Protein AF-A0A537JCX2-F1 (afdb_monomer_lite)

Secondary structure (DSSP, 8-state):
---S-EEEE-S-HHHHHHHHHHHGGGS-S-S-EEEE-HHHHHHHHHHHHHHHHHHHHHHHHHHHHHHHHT--HHHHHHHHHHSTTT-STT---SS---TTTHHHHHHHHHHHHHHTT---HHHHHT-

Sequence (127 aa):
MRPDRVVLGGRSPHALAIMKDIYLPLYLGDTPIVTMDNDAAELAKYACNAFLSVKISFINEMANVCDALGVNVPDVARVLGLDRRIGPKFLQAGPGFGGSCFPKDTRALIAVARDLGCEVPVVEGAY

Structure (mmCIF, N/CA/C/O backbone):
data_AF-A0A537JCX2-F1
#
_entry.id   AF-A0A537JCX2-F1
#
loop_
_atom_site.group_PDB
_atom_site.id
_atom_site.type_symbol
_atom_site.label_atom_id
_atom_site.label_alt_id
_atom_site.label_comp_id
_atom_site.label_asym_id
_atom_site.label_entity_id
_atom_site.label_seq_id
_atom_site.pdbx_PDB_ins_code
_atom_site.Cartn_x
_atom_site.Cartn_y
_atom_site.Cartn_z
_atom_site.occupancy
_atom_site.B_iso_or_equiv
_atom_site.auth_seq_id
_atom_site.auth_comp_id
_atom_site.auth_asym_id
_atom_site.auth_atom_id
_atom_site.pdbx_PDB_model_num
ATOM 1 N N . MET A 1 1 ? 21.687 0.478 3.691 1.00 62.94 1 MET A N 1
ATOM 2 C CA . MET A 1 1 ? 20.270 0.452 3.263 1.00 62.94 1 MET A CA 1
ATOM 3 C C . MET A 1 1 ? 19.918 -1.005 2.967 1.00 62.94 1 MET A C 1
ATOM 5 O O . MET A 1 1 ? 20.662 -1.615 2.218 1.00 62.94 1 MET A O 1
ATOM 9 N N . ARG A 1 2 ? 18.889 -1.597 3.591 1.00 83.38 2 ARG A N 1
ATOM 10 C CA . ARG A 1 2 ? 18.449 -2.987 3.331 1.00 83.38 2 ARG A CA 1
ATOM 11 C C . ARG A 1 2 ? 16.966 -2.961 2.935 1.00 83.38 2 ARG A C 1
ATOM 13 O O . ARG A 1 2 ? 16.130 -2.912 3.833 1.00 83.38 2 ARG A O 1
ATOM 20 N N . PRO A 1 3 ? 16.633 -2.850 1.641 1.00 89.31 3 PRO A N 1
ATOM 21 C CA . PRO A 1 3 ? 15.247 -2.798 1.203 1.00 89.31 3 PRO A CA 1
ATOM 22 C C . PRO A 1 3 ? 14.618 -4.195 1.229 1.00 89.31 3 PRO A C 1
ATOM 24 O O . PRO A 1 3 ? 15.304 -5.197 1.024 1.00 89.31 3 PRO A O 1
ATOM 27 N N . ASP A 1 4 ? 13.297 -4.245 1.415 1.00 91.44 4 ASP A N 1
ATOM 28 C CA . ASP A 1 4 ? 12.532 -5.498 1.338 1.00 91.44 4 ASP A CA 1
ATOM 29 C C . ASP A 1 4 ? 12.562 -6.099 -0.081 1.00 91.44 4 ASP A C 1
ATOM 31 O O . ASP A 1 4 ? 12.415 -7.305 -0.251 1.00 91.44 4 ASP A O 1
ATOM 35 N N . ARG A 1 5 ? 12.714 -5.249 -1.109 1.00 93.38 5 ARG A N 1
ATOM 36 C CA . ARG A 1 5 ? 12.818 -5.608 -2.533 1.00 93.38 5 ARG A CA 1
ATOM 37 C C . ARG A 1 5 ? 13.318 -4.429 -3.367 1.00 93.38 5 ARG A C 1
ATOM 39 O O . ARG A 1 5 ? 13.155 -3.277 -2.961 1.00 93.38 5 ARG A O 1
ATOM 46 N N . VAL A 1 6 ? 13.827 -4.715 -4.561 1.00 93.81 6 VAL A N 1
ATOM 47 C CA . VAL A 1 6 ? 14.105 -3.726 -5.615 1.00 93.81 6 VAL A CA 1
ATOM 48 C C . VAL A 1 6 ? 13.193 -4.013 -6.802 1.00 93.81 6 VAL A C 1
ATOM 50 O O . VAL A 1 6 ? 13.079 -5.159 -7.230 1.00 93.81 6 VAL A O 1
ATOM 53 N N . VAL A 1 7 ? 12.542 -2.982 -7.337 1.00 96.69 7 VAL A N 1
ATOM 54 C CA . VAL A 1 7 ? 11.713 -3.078 -8.547 1.00 96.69 7 VAL A CA 1
ATOM 55 C C . VAL A 1 7 ? 12.421 -2.334 -9.672 1.00 96.69 7 VAL A C 1
ATOM 57 O O . VAL A 1 7 ? 12.760 -1.166 -9.505 1.00 96.69 7 VAL A O 1
ATOM 60 N N . LEU A 1 8 ? 12.650 -3.009 -10.799 1.00 96.69 8 LEU A N 1
ATOM 61 C CA . LEU A 1 8 ? 13.267 -2.436 -11.995 1.00 96.69 8 LEU A CA 1
ATOM 62 C C . LEU A 1 8 ? 12.268 -2.487 -13.157 1.00 96.69 8 LEU A C 1
ATOM 64 O O . LEU A 1 8 ? 11.930 -3.572 -13.633 1.00 96.69 8 LEU A O 1
ATOM 68 N N . GLY A 1 9 ? 11.814 -1.317 -13.603 1.00 97.50 9 GLY A N 1
ATOM 69 C CA . GLY A 1 9 ? 11.037 -1.158 -14.832 1.00 97.50 9 GLY A CA 1
ATOM 70 C C . GLY A 1 9 ? 11.961 -0.992 -16.034 1.00 97.50 9 GLY A C 1
ATOM 71 O O . GLY A 1 9 ? 12.897 -0.191 -15.989 1.00 97.50 9 GLY A O 1
ATOM 72 N N . GLY A 1 10 ? 11.740 -1.762 -17.096 1.00 96.88 10 GLY A N 1
ATOM 73 C CA . GLY A 1 10 ? 12.510 -1.619 -18.325 1.00 96.88 10 GLY A CA 1
ATOM 74 C C . GLY A 1 10 ? 11.979 -2.468 -19.469 1.00 96.88 10 GLY A C 1
ATOM 75 O O . GLY A 1 10 ? 11.589 -3.616 -19.285 1.00 96.88 10 GLY A O 1
ATOM 76 N N . ARG A 1 11 ? 12.015 -1.917 -20.686 1.00 95.75 11 ARG A N 1
ATOM 77 C CA . ARG A 1 11 ? 11.700 -2.663 -21.921 1.00 95.75 11 ARG A CA 1
ATOM 78 C C . ARG A 1 11 ? 12.944 -3.208 -22.631 1.00 95.75 11 ARG A C 1
ATOM 80 O O . ARG A 1 11 ? 12.829 -4.089 -23.473 1.00 95.75 11 ARG A O 1
ATOM 87 N N . SER A 1 12 ? 14.133 -2.696 -22.296 1.00 97.19 12 SER A N 1
ATOM 88 C CA . SER A 1 12 ? 15.410 -3.158 -22.852 1.00 97.19 12 SER A CA 1
ATOM 89 C C . SER A 1 12 ? 16.063 -4.181 -21.918 1.00 97.19 12 SER A C 1
ATOM 91 O O . SER A 1 12 ? 16.454 -3.811 -20.805 1.00 97.19 12 SER A O 1
ATOM 93 N N . PRO A 1 13 ? 16.256 -5.440 -22.358 1.00 95.44 13 PRO A N 1
ATOM 94 C CA . PRO A 1 13 ? 16.984 -6.438 -21.577 1.00 95.44 13 PRO A CA 1
ATOM 95 C C . PRO A 1 13 ? 18.406 -5.990 -21.222 1.00 95.44 13 PRO A C 1
ATOM 97 O O . PRO A 1 13 ? 18.879 -6.259 -20.121 1.00 95.44 13 PRO A O 1
ATOM 100 N N . HIS A 1 14 ? 19.065 -5.257 -22.125 1.00 97.00 14 HIS A N 1
ATOM 101 C CA . HIS A 1 14 ? 20.404 -4.722 -21.894 1.00 97.00 14 HIS A CA 1
ATOM 102 C C . HIS A 1 14 ? 20.415 -3.674 -20.772 1.00 97.00 14 HIS A C 1
ATOM 104 O O . HIS A 1 14 ? 21.234 -3.757 -19.862 1.00 97.00 14 HIS A O 1
ATOM 110 N N . ALA A 1 15 ? 19.462 -2.736 -20.784 1.00 96.62 15 ALA A N 1
ATOM 111 C CA . ALA A 1 15 ? 19.345 -1.739 -19.720 1.00 96.62 15 ALA A CA 1
ATOM 112 C C . ALA A 1 15 ? 19.025 -2.392 -18.364 1.00 96.62 15 ALA A C 1
ATOM 114 O O . ALA A 1 15 ? 19.621 -2.035 -17.351 1.00 96.62 15 ALA A O 1
ATOM 115 N N . LEU A 1 16 ? 18.133 -3.390 -18.342 1.00 96.19 16 LEU A N 1
ATOM 116 C CA . LEU A 1 16 ? 17.818 -4.142 -17.125 1.00 96.19 16 LEU A CA 1
ATOM 117 C C . LEU A 1 16 ? 19.032 -4.904 -16.577 1.00 96.19 16 LEU A C 1
ATOM 119 O O . LEU A 1 16 ? 19.191 -4.967 -15.360 1.00 96.19 16 LEU A O 1
ATOM 123 N N . ALA A 1 17 ? 19.882 -5.466 -17.442 1.00 94.75 17 ALA A N 1
ATOM 124 C CA . ALA A 1 17 ? 21.119 -6.128 -17.029 1.00 94.75 17 ALA A CA 1
ATOM 125 C C . ALA A 1 17 ? 22.087 -5.140 -16.361 1.00 94.75 17 ALA A C 1
ATOM 127 O O . ALA A 1 17 ? 22.520 -5.386 -15.241 1.00 94.75 17 ALA A O 1
ATOM 128 N N . ILE A 1 18 ? 22.309 -3.973 -16.977 1.00 95.88 18 ILE A N 1
ATOM 129 C CA . ILE A 1 18 ? 23.137 -2.908 -16.391 1.00 95.88 18 ILE A CA 1
ATOM 130 C C . ILE A 1 18 ? 22.597 -2.486 -15.019 1.00 95.88 18 ILE A C 1
ATOM 132 O O . ILE A 1 18 ? 23.351 -2.388 -14.053 1.00 95.88 18 ILE A O 1
ATOM 136 N N . MET A 1 19 ? 21.284 -2.264 -14.899 1.00 95.25 19 MET A N 1
ATOM 137 C CA . MET A 1 19 ? 20.684 -1.871 -13.621 1.00 95.25 19 MET A CA 1
ATOM 138 C C . MET A 1 19 ? 20.828 -2.960 -12.554 1.00 95.25 19 MET A C 1
ATOM 140 O O . MET A 1 19 ? 21.083 -2.640 -11.393 1.00 95.25 19 MET A O 1
ATOM 144 N N . LYS A 1 20 ? 20.703 -4.241 -12.922 1.00 91.75 20 LYS A N 1
ATOM 145 C CA . LYS A 1 20 ? 20.965 -5.354 -11.999 1.00 91.75 20 LYS A CA 1
ATOM 146 C C . LYS A 1 20 ? 22.405 -5.328 -11.499 1.00 91.75 20 LYS A C 1
ATOM 148 O O . LYS A 1 20 ? 22.597 -5.415 -10.291 1.00 91.75 20 LYS A O 1
ATOM 153 N N . ASP A 1 21 ? 23.376 -5.139 -12.387 1.00 91.69 21 ASP A N 1
ATOM 154 C CA . ASP A 1 21 ? 24.797 -5.095 -12.027 1.00 91.69 21 ASP A CA 1
ATOM 155 C C . ASP A 1 21 ? 25.129 -3.916 -11.103 1.00 91.69 21 ASP A C 1
ATOM 157 O O . ASP A 1 21 ? 25.958 -4.050 -10.208 1.00 91.69 21 ASP A O 1
ATOM 161 N N . ILE A 1 22 ? 24.444 -2.776 -11.255 1.00 91.62 22 ILE A N 1
ATOM 162 C CA . ILE A 1 22 ? 24.587 -1.621 -10.353 1.00 91.62 22 ILE A CA 1
ATOM 163 C C . ILE A 1 22 ? 24.051 -1.935 -8.950 1.00 91.62 22 ILE A C 1
ATOM 165 O O . ILE A 1 22 ? 24.650 -1.536 -7.950 1.00 91.62 22 ILE A O 1
ATOM 169 N N . TYR A 1 23 ? 22.913 -2.626 -8.855 1.00 88.88 23 TYR A N 1
ATOM 170 C CA . TYR A 1 23 ? 22.269 -2.910 -7.571 1.00 88.88 23 TYR A CA 1
ATOM 171 C C . TYR A 1 23 ? 22.839 -4.140 -6.855 1.00 88.88 23 TYR A C 1
ATOM 173 O O . TYR A 1 23 ? 22.752 -4.208 -5.629 1.00 88.88 23 TYR A O 1
ATOM 181 N N . LEU A 1 24 ? 23.445 -5.085 -7.577 1.00 84.25 24 LEU A N 1
ATOM 182 C CA . LEU A 1 24 ? 23.955 -6.339 -7.016 1.00 84.25 24 LEU A CA 1
ATOM 183 C C . LEU A 1 24 ? 24.988 -6.141 -5.881 1.00 84.25 24 LEU A C 1
ATOM 185 O O . LEU A 1 24 ? 24.849 -6.807 -4.858 1.00 84.25 24 LEU A O 1
ATOM 189 N N . PRO A 1 25 ? 25.964 -5.209 -5.965 1.00 84.56 25 PRO A N 1
ATOM 190 C CA . PRO A 1 25 ? 26.939 -4.981 -4.895 1.00 84.56 25 PRO A CA 1
ATOM 191 C C . PRO A 1 25 ? 26.356 -4.267 -3.669 1.00 84.56 25 PRO A C 1
ATOM 193 O O . PRO A 1 25 ? 26.954 -4.295 -2.595 1.00 84.56 25 PRO A O 1
ATOM 196 N N . LEU A 1 26 ? 25.214 -3.586 -3.819 1.00 79.12 26 LEU A N 1
ATOM 197 C CA . LEU A 1 26 ? 24.620 -2.768 -2.758 1.00 79.12 26 LEU A CA 1
ATOM 198 C C . LEU A 1 26 ? 23.829 -3.599 -1.739 1.00 79.12 26 LEU A C 1
ATOM 200 O O . LEU A 1 26 ? 23.511 -3.094 -0.657 1.00 79.12 26 LEU A O 1
ATOM 204 N N . TYR A 1 27 ? 23.529 -4.862 -2.055 1.00 74.56 27 TYR A N 1
ATOM 205 C CA . TYR A 1 27 ? 22.726 -5.741 -1.213 1.00 74.56 27 TYR A CA 1
ATOM 206 C C . TYR A 1 27 ? 23.425 -7.081 -0.989 1.00 74.56 27 TYR A C 1
ATOM 208 O O . TYR A 1 27 ? 23.959 -7.698 -1.903 1.00 74.56 27 TYR A O 1
ATOM 216 N N . LEU A 1 28 ? 23.405 -7.545 0.259 1.00 62.78 28 LEU A N 1
ATOM 217 C CA . LEU A 1 28 ? 23.981 -8.821 0.676 1.00 62.78 28 LEU A CA 1
ATOM 218 C C . LEU A 1 28 ? 23.082 -9.979 0.215 1.00 62.78 28 LEU A C 1
ATOM 220 O O . LEU A 1 28 ? 22.390 -10.537 1.049 1.00 62.78 28 LEU A O 1
ATOM 224 N N . GLY A 1 29 ? 23.025 -10.275 -1.089 1.00 66.38 29 GLY A N 1
ATOM 225 C CA . GLY A 1 29 ? 22.458 -11.501 -1.691 1.00 66.38 29 GLY A CA 1
ATOM 226 C C . GLY A 1 29 ? 20.956 -11.800 -1.511 1.00 66.38 29 GLY A C 1
ATOM 227 O O . GLY A 1 29 ? 20.383 -12.495 -2.342 1.00 66.38 29 GLY A O 1
ATOM 228 N N . ASP A 1 30 ? 20.306 -11.256 -0.483 1.00 76.06 30 ASP A N 1
ATOM 229 C CA . ASP A 1 30 ? 18.988 -11.689 -0.008 1.00 76.06 30 ASP A CA 1
ATOM 230 C C . ASP A 1 30 ? 17.849 -10.763 -0.455 1.00 76.06 30 ASP A C 1
ATOM 232 O O . ASP A 1 30 ? 16.674 -11.090 -0.291 1.00 76.06 30 ASP A O 1
ATOM 236 N N . THR A 1 31 ? 18.164 -9.582 -0.995 1.00 87.69 31 THR A N 1
ATOM 237 C CA . THR A 1 31 ? 17.147 -8.635 -1.464 1.00 87.69 31 THR A CA 1
ATOM 238 C C . THR A 1 31 ? 16.642 -9.068 -2.843 1.00 87.69 31 THR A C 1
ATOM 240 O O . THR A 1 31 ? 17.400 -9.004 -3.813 1.00 87.69 31 THR A O 1
ATOM 243 N N . PRO A 1 32 ? 15.358 -9.439 -2.985 1.00 90.69 32 PRO A N 1
ATOM 244 C CA . PRO A 1 32 ? 14.810 -9.836 -4.272 1.00 90.69 32 PRO A CA 1
ATOM 245 C C . PRO A 1 32 ? 14.750 -8.643 -5.235 1.00 90.69 32 PRO A C 1
ATOM 247 O O . PRO A 1 32 ? 14.236 -7.573 -4.892 1.00 90.69 32 PRO A O 1
ATOM 250 N N . ILE A 1 33 ? 15.239 -8.850 -6.461 1.00 92.06 33 ILE A N 1
ATOM 251 C CA . ILE A 1 33 ? 15.103 -7.909 -7.578 1.00 92.06 33 ILE A CA 1
ATOM 252 C C . ILE A 1 33 ? 13.987 -8.408 -8.496 1.00 92.06 33 ILE A C 1
ATOM 254 O O . ILE A 1 33 ? 14.088 -9.487 -9.077 1.00 92.06 33 ILE A O 1
ATOM 258 N N . VAL A 1 34 ? 12.937 -7.604 -8.655 1.00 95.31 34 VAL A N 1
ATOM 259 C CA . VAL A 1 34 ? 11.800 -7.894 -9.533 1.00 95.31 34 VAL A CA 1
ATOM 260 C C . VAL A 1 34 ? 11.893 -7.004 -10.766 1.00 95.31 34 VAL A C 1
ATOM 262 O O . VAL A 1 34 ? 11.840 -5.780 -10.656 1.00 95.31 34 VAL A O 1
ATOM 265 N N . THR A 1 35 ? 12.034 -7.613 -11.941 1.00 95.88 35 THR A N 1
ATOM 266 C CA . THR A 1 35 ? 12.018 -6.900 -13.225 1.00 95.88 35 THR A CA 1
ATOM 267 C C . THR A 1 35 ? 10.651 -6.980 -13.882 1.00 95.88 35 THR A C 1
ATOM 269 O O . THR A 1 35 ? 10.057 -8.056 -13.912 1.00 95.88 35 THR A O 1
ATOM 272 N N . MET A 1 36 ? 10.195 -5.873 -14.455 1.00 97.00 36 MET A N 1
ATOM 273 C CA . MET A 1 36 ? 8.940 -5.765 -15.202 1.00 97.00 36 MET A CA 1
ATOM 274 C C . MET A 1 36 ? 9.052 -4.655 -16.258 1.00 97.00 36 MET A C 1
ATOM 276 O O . MET A 1 36 ? 10.103 -4.022 -16.375 1.00 97.00 36 MET A O 1
ATOM 280 N N . ASP A 1 37 ? 7.999 -4.422 -17.042 1.00 97.06 37 ASP A N 1
ATOM 281 C CA . ASP A 1 37 ? 7.947 -3.248 -17.917 1.00 97.06 37 ASP A CA 1
ATOM 282 C C . ASP A 1 37 ? 7.833 -1.937 -17.107 1.00 97.06 37 ASP A C 1
ATOM 284 O O . ASP A 1 37 ? 7.665 -1.942 -15.885 1.00 97.06 37 ASP A O 1
ATOM 288 N N . ASN A 1 38 ? 7.997 -0.798 -17.784 1.00 97.38 38 ASN A N 1
ATOM 289 C CA . ASN A 1 38 ? 7.970 0.511 -17.126 1.00 97.38 38 ASN A CA 1
ATOM 290 C C . ASN A 1 38 ? 6.608 0.803 -16.486 1.00 97.38 38 ASN A C 1
ATOM 292 O O . ASN A 1 38 ? 6.556 1.204 -15.326 1.00 97.38 38 ASN A O 1
ATOM 296 N N . ASP A 1 39 ? 5.527 0.553 -17.221 1.00 96.50 39 ASP A N 1
ATOM 297 C CA . ASP A 1 39 ? 4.171 0.940 -16.830 1.00 96.50 39 ASP A CA 1
ATOM 298 C C . ASP A 1 39 ? 3.726 0.141 -15.588 1.00 96.50 39 ASP A C 1
ATOM 300 O O . ASP A 1 39 ? 3.170 0.687 -14.633 1.00 96.50 39 ASP A O 1
ATOM 304 N N . ALA A 1 40 ? 4.066 -1.150 -15.535 1.00 97.38 40 ALA A N 1
ATOM 305 C CA . ALA A 1 40 ? 3.853 -2.022 -14.389 1.00 97.38 40 ALA A CA 1
ATOM 306 C C . ALA A 1 40 ? 4.696 -1.603 -13.177 1.00 97.38 40 ALA A C 1
ATOM 308 O O . ALA A 1 40 ? 4.195 -1.635 -12.051 1.00 97.38 40 ALA A O 1
ATOM 309 N N . ALA A 1 41 ? 5.953 -1.188 -13.375 1.00 98.12 41 ALA A N 1
ATOM 310 C CA . ALA A 1 41 ? 6.805 -0.717 -12.282 1.00 98.12 41 ALA A CA 1
ATOM 311 C C . ALA A 1 41 ? 6.272 0.585 -11.665 1.00 98.12 41 ALA A C 1
ATOM 313 O O . ALA A 1 41 ? 6.240 0.726 -10.437 1.00 98.12 41 ALA A O 1
ATOM 314 N N . GLU A 1 42 ? 5.819 1.513 -12.507 1.00 97.50 42 GLU A N 1
ATOM 315 C CA . GLU A 1 42 ? 5.186 2.762 -12.090 1.00 97.50 42 GLU A CA 1
ATOM 316 C C . GLU A 1 42 ? 3.886 2.489 -11.330 1.00 97.50 42 GLU A C 1
ATOM 318 O O . GLU A 1 42 ? 3.720 2.952 -10.196 1.00 97.50 42 GLU A O 1
ATOM 323 N N . LEU A 1 43 ? 3.002 1.653 -11.885 1.00 97.31 43 LEU A N 1
ATOM 324 C CA . LEU A 1 43 ? 1.758 1.269 -11.223 1.00 97.31 43 LEU A CA 1
ATOM 325 C C . LEU A 1 43 ? 2.017 0.561 -9.890 1.00 97.31 43 LEU A C 1
ATOM 327 O O . LEU A 1 43 ? 1.354 0.865 -8.898 1.00 97.31 43 LEU A O 1
ATOM 331 N N . ALA A 1 44 ? 3.004 -0.337 -9.818 1.00 98.12 44 ALA A N 1
ATOM 332 C CA . ALA A 1 44 ? 3.349 -1.046 -8.589 1.00 98.12 44 ALA A CA 1
ATOM 333 C C . ALA A 1 44 ? 3.710 -0.079 -7.451 1.00 98.12 44 ALA A C 1
ATOM 335 O O . ALA A 1 44 ? 3.366 -0.339 -6.292 1.00 98.12 44 ALA A O 1
ATOM 336 N N . LYS A 1 45 ? 4.356 1.057 -7.754 1.00 97.31 45 LYS A N 1
ATOM 337 C CA . LYS A 1 45 ? 4.664 2.079 -6.747 1.00 97.31 45 LYS A CA 1
ATOM 338 C C . LYS A 1 45 ? 3.393 2.697 -6.163 1.00 97.31 45 LYS A C 1
ATOM 340 O O . LYS A 1 45 ? 3.274 2.776 -4.934 1.00 97.31 45 LYS A O 1
ATOM 345 N N . TYR A 1 46 ? 2.459 3.104 -7.018 1.00 97.44 46 TYR A N 1
ATOM 346 C CA . TYR A 1 46 ? 1.185 3.676 -6.583 1.00 97.44 46 TYR A CA 1
ATOM 347 C C . TYR A 1 46 ? 0.322 2.647 -5.851 1.00 97.44 46 TYR A C 1
ATOM 349 O O . TYR A 1 46 ? -0.158 2.930 -4.756 1.00 97.44 46 TYR A O 1
ATOM 357 N N . ALA A 1 47 ? 0.215 1.428 -6.384 1.00 97.44 47 ALA A N 1
ATOM 358 C CA . ALA A 1 47 ? -0.547 0.339 -5.785 1.00 97.44 47 ALA A CA 1
ATOM 359 C C . ALA A 1 47 ? -0.056 -0.005 -4.370 1.00 97.44 47 ALA A C 1
ATOM 361 O O . ALA A 1 47 ? -0.863 -0.196 -3.464 1.00 97.44 47 ALA A O 1
ATOM 362 N N . CYS A 1 48 ? 1.264 -0.022 -4.140 1.00 97.56 48 CYS A N 1
ATOM 363 C CA . CYS A 1 48 ? 1.812 -0.259 -2.803 1.00 97.56 48 CYS A CA 1
ATOM 364 C C . CYS A 1 48 ? 1.399 0.830 -1.807 1.00 97.56 48 CYS A C 1
ATOM 366 O O . CYS A 1 48 ? 0.988 0.508 -0.696 1.00 97.56 48 CYS A O 1
ATOM 368 N N . ASN A 1 49 ? 1.510 2.107 -2.181 1.00 96.88 49 ASN A N 1
ATOM 369 C CA . ASN A 1 49 ? 1.135 3.206 -1.292 1.00 96.88 49 ASN A CA 1
ATOM 370 C C . ASN A 1 49 ? -0.383 3.243 -1.050 1.00 96.88 49 ASN A C 1
ATOM 372 O O . ASN A 1 49 ? -0.802 3.368 0.098 1.00 96.88 49 ASN A O 1
ATOM 376 N N . ALA A 1 50 ? -1.188 3.040 -2.096 1.00 96.94 50 ALA A N 1
ATOM 377 C CA . ALA A 1 50 ? -2.642 2.962 -1.993 1.00 96.94 50 ALA A CA 1
ATOM 378 C C . ALA A 1 50 ? -3.089 1.810 -1.080 1.00 96.94 50 ALA A C 1
ATOM 380 O O . ALA A 1 50 ? -3.937 2.004 -0.216 1.00 96.94 50 ALA A O 1
ATOM 381 N N . PHE A 1 51 ? -2.473 0.629 -1.187 1.00 97.62 51 PHE A N 1
ATOM 382 C CA . PHE A 1 51 ? -2.797 -0.496 -0.308 1.00 97.62 51 PHE A CA 1
ATOM 383 C C . PHE A 1 51 ? -2.468 -0.208 1.165 1.00 97.62 51 PHE A C 1
ATOM 385 O O . PHE A 1 51 ? -3.234 -0.573 2.054 1.00 97.62 51 PHE A O 1
ATOM 392 N N . LEU A 1 52 ? -1.356 0.480 1.444 1.00 97.00 52 LEU A N 1
ATOM 393 C CA . LEU A 1 52 ? -1.029 0.901 2.810 1.00 97.00 52 LEU A CA 1
ATOM 394 C C . LEU A 1 52 ? -2.033 1.930 3.346 1.00 97.00 52 LEU A C 1
ATOM 396 O O . LEU A 1 52 ? -2.425 1.823 4.506 1.00 97.00 52 LEU A O 1
ATOM 400 N N . SER A 1 53 ? -2.489 2.868 2.510 1.00 96.50 53 SER A N 1
ATOM 401 C CA . SER A 1 53 ? -3.601 3.768 2.842 1.00 96.50 53 SER A CA 1
ATOM 402 C C . SER A 1 53 ? -4.872 2.992 3.187 1.00 96.50 53 SER A C 1
ATOM 404 O O . SER A 1 53 ? -5.441 3.226 4.247 1.00 96.50 53 SER A O 1
ATOM 406 N N . VAL A 1 54 ? -5.260 2.012 2.362 1.00 97.38 54 VAL A N 1
ATOM 407 C CA . VAL A 1 54 ? -6.430 1.151 2.611 1.00 97.38 54 VAL A CA 1
ATOM 408 C C . VAL A 1 54 ? -6.309 0.418 3.947 1.00 97.38 54 VAL A C 1
ATOM 410 O O . VAL A 1 54 ? -7.268 0.401 4.711 1.00 97.38 54 VAL A O 1
ATOM 413 N N . LYS A 1 55 ? -5.136 -0.142 4.286 1.00 97.31 55 LYS A N 1
ATOM 414 C CA . LYS A 1 55 ? -4.932 -0.799 5.592 1.00 97.31 55 LYS A CA 1
ATOM 415 C C . LYS A 1 55 ? -5.161 0.153 6.770 1.00 97.31 55 LYS A C 1
ATOM 417 O O . LYS A 1 55 ? -5.760 -0.256 7.763 1.00 97.31 55 LYS A O 1
ATOM 422 N N . ILE A 1 56 ? -4.687 1.398 6.665 1.00 97.12 56 ILE A N 1
ATOM 423 C CA . ILE A 1 56 ? -4.867 2.416 7.709 1.00 97.12 56 ILE A CA 1
ATOM 424 C C . ILE A 1 56 ? -6.345 2.805 7.829 1.00 97.12 56 ILE A C 1
ATOM 426 O O . ILE A 1 56 ? -6.880 2.819 8.934 1.00 97.12 56 ILE A O 1
ATOM 430 N N . SER A 1 57 ? -7.016 3.092 6.714 1.00 97.12 57 SER A N 1
ATOM 431 C CA . SER A 1 57 ? -8.433 3.475 6.735 1.00 97.12 57 SER A CA 1
ATOM 432 C C . SER A 1 57 ? -9.303 2.346 7.274 1.00 97.12 57 SER A C 1
ATOM 434 O O . SER A 1 57 ? -10.095 2.571 8.185 1.00 97.12 57 SER A O 1
ATOM 436 N N . PHE A 1 58 ? -9.035 1.109 6.851 1.00 97.88 58 PHE A N 1
ATOM 437 C CA . PHE A 1 58 ? -9.716 -0.075 7.365 1.00 97.88 58 PHE A CA 1
ATOM 438 C C . PHE A 1 58 ? -9.592 -0.207 8.889 1.00 97.88 58 PHE A C 1
ATOM 440 O O . PHE A 1 58 ? -10.591 -0.422 9.574 1.00 97.88 58 PHE A O 1
ATOM 447 N N . ILE A 1 59 ? -8.386 -0.071 9.458 1.00 98.06 59 ILE A N 1
ATOM 448 C CA . ILE A 1 59 ? -8.239 -0.209 10.914 1.00 98.06 59 ILE A CA 1
ATOM 449 C C . ILE A 1 59 ? -8.868 0.965 11.681 1.00 98.06 59 ILE A C 1
ATOM 451 O O . ILE A 1 59 ? -9.338 0.765 12.799 1.00 98.06 59 ILE A O 1
ATOM 455 N N . ASN A 1 60 ? -8.942 2.159 11.086 1.00 97.62 60 ASN A N 1
ATOM 456 C CA . ASN A 1 60 ? -9.664 3.292 11.672 1.00 97.62 60 ASN A CA 1
ATOM 457 C C . ASN A 1 60 ? -11.180 3.059 11.676 1.00 97.62 60 ASN A C 1
ATOM 459 O O . ASN A 1 60 ? -11.841 3.350 12.668 1.00 97.62 60 ASN A O 1
ATOM 463 N N . GLU A 1 61 ? -11.736 2.472 10.616 1.00 97.44 61 GLU A N 1
ATOM 464 C CA . GLU A 1 61 ? -13.142 2.056 10.602 1.00 97.44 61 GLU A CA 1
ATOM 465 C C . GLU A 1 61 ? -13.422 1.004 11.682 1.00 97.44 61 GLU A C 1
ATOM 467 O O . GLU A 1 61 ? -14.406 1.108 12.416 1.00 97.44 61 GLU A O 1
ATOM 472 N N . MET A 1 62 ? -12.526 0.025 11.844 1.00 98.31 62 MET A N 1
ATOM 473 C CA . MET A 1 62 ? -12.640 -0.963 12.920 1.00 98.31 62 MET A CA 1
ATOM 474 C C . MET A 1 62 ? -12.516 -0.333 14.307 1.00 98.31 62 MET A C 1
ATOM 476 O O . MET A 1 62 ? -13.150 -0.829 15.234 1.00 98.31 62 MET A O 1
ATOM 480 N N . ALA A 1 63 ? -11.759 0.757 14.468 1.00 98.00 63 ALA A N 1
ATOM 481 C CA . ALA A 1 63 ? -11.703 1.497 15.726 1.00 98.00 63 ALA A CA 1
ATOM 482 C C . ALA A 1 63 ? -13.079 2.062 16.101 1.00 98.00 63 ALA A C 1
ATOM 484 O O . ALA A 1 63 ? -13.531 1.839 17.219 1.00 98.00 63 ALA A O 1
ATOM 485 N N . ASN A 1 64 ? -13.800 2.654 15.145 1.00 97.69 64 ASN A N 1
ATOM 486 C CA . ASN A 1 64 ? -15.160 3.151 15.379 1.00 97.69 64 ASN A CA 1
ATOM 487 C C . ASN A 1 64 ? -16.125 2.021 15.786 1.00 97.69 64 ASN A C 1
ATOM 489 O O . ASN A 1 64 ? -16.969 2.195 16.666 1.00 97.69 64 ASN A O 1
ATOM 493 N N . VAL A 1 65 ? -15.996 0.841 15.167 1.00 98.31 65 VAL A N 1
ATOM 494 C CA . VAL A 1 65 ? -16.781 -0.347 15.550 1.00 98.31 65 VAL A CA 1
ATOM 495 C C . VAL A 1 65 ? -16.404 -0.821 16.956 1.00 98.31 65 VAL A C 1
ATOM 497 O O . VAL A 1 65 ? -17.282 -1.172 17.744 1.00 98.31 65 VAL A O 1
ATOM 500 N N . CYS A 1 66 ? -15.113 -0.816 17.289 1.00 98.25 66 CYS A N 1
ATOM 501 C CA . CYS A 1 66 ? -14.628 -1.178 18.617 1.00 98.25 66 CYS A CA 1
ATOM 502 C C . CYS A 1 66 ? -15.171 -0.228 19.693 1.00 98.25 66 CYS A C 1
ATOM 504 O O . CYS A 1 66 ? -15.646 -0.707 20.722 1.00 98.25 66 CYS A O 1
ATOM 506 N N . ASP A 1 67 ? -15.193 1.079 19.423 1.00 97.81 67 ASP A N 1
ATOM 507 C CA . ASP A 1 67 ? -15.747 2.095 20.322 1.00 97.81 67 ASP A CA 1
ATOM 508 C C . ASP A 1 67 ? -17.242 1.861 20.578 1.00 97.81 67 ASP A C 1
ATOM 510 O O . ASP A 1 67 ? -17.687 1.875 21.726 1.00 97.81 67 ASP A O 1
ATOM 514 N N . ALA A 1 68 ? -18.016 1.558 19.529 1.00 98.44 68 ALA A N 1
ATOM 515 C CA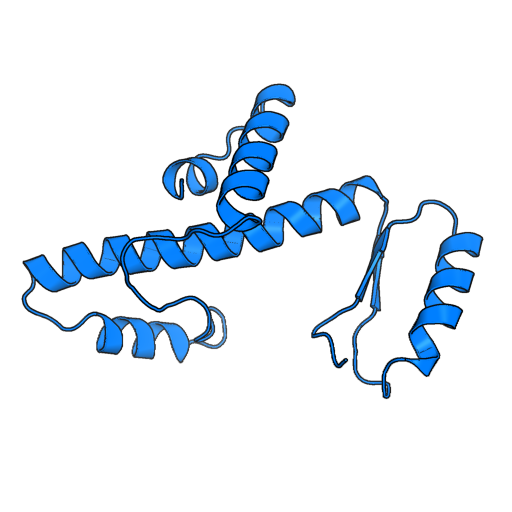 . ALA A 1 68 ? -19.442 1.250 19.653 1.00 98.44 68 ALA A CA 1
ATOM 516 C C . ALA A 1 68 ? -19.717 -0.031 20.465 1.00 98.44 68 ALA A C 1
ATOM 518 O O . ALA A 1 68 ? -20.754 -0.144 21.119 1.00 98.44 68 ALA A O 1
ATOM 519 N N . LEU A 1 69 ? -18.794 -0.994 20.431 1.00 98.31 69 LEU A N 1
ATOM 520 C CA . LEU A 1 69 ? -18.871 -2.247 21.185 1.00 98.31 69 LEU A CA 1
ATOM 521 C C . LEU A 1 69 ? -18.248 -2.157 22.589 1.00 98.31 69 LEU A C 1
ATOM 523 O O . LEU A 1 69 ? -18.401 -3.092 23.374 1.00 98.31 69 LEU A O 1
ATOM 527 N N . GLY A 1 70 ? -17.535 -1.073 22.912 1.00 97.62 70 GLY A N 1
ATOM 528 C CA . GLY A 1 70 ? -16.776 -0.945 24.158 1.00 97.62 70 GLY A CA 1
ATOM 529 C C . GLY A 1 70 ? -15.573 -1.893 24.249 1.00 97.62 70 GLY A C 1
ATOM 530 O O . GLY A 1 70 ? -15.215 -2.327 25.344 1.00 97.62 70 GLY A O 1
ATOM 531 N N . VAL A 1 71 ? -14.967 -2.250 23.112 1.00 97.88 71 VAL A N 1
ATOM 532 C CA . VAL A 1 71 ? -13.790 -3.135 23.036 1.00 97.88 71 VAL A CA 1
ATOM 533 C C . VAL A 1 71 ? -12.555 -2.386 22.534 1.00 97.88 71 VAL A C 1
ATOM 535 O O . VAL A 1 71 ? -12.636 -1.282 22.011 1.00 97.88 71 VAL A O 1
ATOM 538 N N . ASN A 1 72 ? -11.380 -2.990 22.699 1.00 97.19 72 ASN A N 1
ATOM 539 C CA . ASN A 1 72 ? -10.100 -2.333 22.456 1.00 97.19 72 ASN A CA 1
ATOM 540 C C . ASN A 1 72 ? -9.544 -2.646 21.050 1.00 97.19 72 ASN A C 1
ATOM 542 O O . ASN A 1 72 ? -9.172 -3.786 20.760 1.00 97.19 72 ASN A O 1
ATOM 546 N N . VAL A 1 73 ? -9.418 -1.636 20.179 1.00 97.94 73 VAL A N 1
ATOM 547 C CA . VAL A 1 73 ? -8.922 -1.823 18.797 1.00 97.94 73 VAL A CA 1
ATOM 548 C C . VAL A 1 73 ? -7.506 -2.424 18.678 1.00 97.94 73 VAL A C 1
ATOM 550 O O . VAL A 1 73 ? -7.301 -3.239 17.777 1.00 97.94 73 VAL A O 1
ATOM 553 N N . PRO A 1 74 ? -6.520 -2.151 19.560 1.00 97.81 74 PRO A N 1
ATOM 554 C CA . PRO A 1 74 ? -5.217 -2.811 19.531 1.00 97.81 74 PRO A CA 1
ATOM 555 C C . PRO A 1 74 ? -5.294 -4.330 19.725 1.00 97.81 74 PRO A C 1
ATOM 557 O O . PRO A 1 74 ? -4.460 -5.046 19.171 1.00 97.81 74 PRO A O 1
ATOM 560 N N . ASP A 1 75 ? -6.284 -4.847 20.463 1.00 98.12 75 ASP A N 1
ATOM 561 C CA . ASP A 1 75 ? -6.474 -6.294 20.603 1.00 98.12 75 ASP A CA 1
ATOM 562 C C . ASP A 1 75 ? -6.960 -6.918 19.292 1.00 98.12 75 ASP A C 1
ATOM 564 O O . ASP A 1 75 ? -6.420 -7.938 18.858 1.00 98.12 75 ASP A O 1
ATOM 568 N N . VAL A 1 76 ? -7.892 -6.256 18.601 1.00 98.06 76 VAL A N 1
ATOM 569 C CA . VAL A 1 76 ? -8.351 -6.660 17.263 1.00 98.06 76 VAL A CA 1
ATOM 570 C C . VAL A 1 76 ? -7.211 -6.568 16.242 1.00 98.06 76 VAL A C 1
ATOM 572 O O . VAL A 1 76 ? -6.944 -7.528 15.516 1.00 98.06 76 VAL A O 1
ATOM 575 N N . ALA A 1 77 ? -6.471 -5.456 16.230 1.00 98.00 77 ALA A N 1
ATOM 576 C CA . ALA A 1 77 ? -5.317 -5.245 15.356 1.00 98.00 77 ALA A CA 1
ATOM 577 C C . ALA A 1 77 ? -4.227 -6.307 15.565 1.00 98.00 77 ALA A C 1
ATOM 579 O O . ALA A 1 77 ? -3.623 -6.778 14.600 1.00 98.00 77 ALA A O 1
ATOM 580 N N . ARG A 1 78 ? -3.991 -6.720 16.817 1.00 98.00 78 ARG A N 1
ATOM 581 C CA . ARG A 1 78 ? -3.047 -7.789 17.158 1.00 98.00 78 ARG A CA 1
ATOM 582 C C . ARG A 1 78 ? -3.488 -9.132 16.585 1.00 98.00 78 ARG A C 1
ATOM 584 O O . ARG A 1 78 ? -2.653 -9.824 16.012 1.00 98.00 78 ARG A O 1
ATOM 591 N N . VAL A 1 79 ? -4.770 -9.488 16.692 1.00 98.06 79 VAL A N 1
ATOM 592 C CA . VAL A 1 79 ? -5.305 -10.723 16.090 1.00 98.06 79 VAL A CA 1
ATOM 593 C C . VAL A 1 79 ? -5.140 -10.701 14.570 1.00 98.06 79 VAL A C 1
ATOM 595 O O . VAL A 1 79 ? -4.606 -11.656 14.009 1.00 98.06 79 VAL A O 1
ATOM 598 N N . LEU A 1 80 ? -5.501 -9.593 13.912 1.00 97.81 80 LEU A N 1
ATOM 599 C CA . LEU A 1 80 ? -5.299 -9.418 12.469 1.00 97.81 80 LEU A CA 1
ATOM 600 C C . LEU A 1 80 ? -3.818 -9.538 12.081 1.00 97.81 80 LEU A C 1
ATOM 602 O O . LEU A 1 80 ? -3.474 -10.213 11.116 1.00 97.81 80 LEU A O 1
ATOM 606 N N . GLY A 1 81 ? -2.926 -8.911 12.848 1.00 97.81 81 GLY A N 1
ATOM 607 C CA . GLY A 1 81 ? -1.494 -8.882 12.566 1.00 97.81 81 GLY A CA 1
ATOM 608 C C . GLY A 1 81 ? -0.772 -10.221 12.738 1.00 97.81 81 GLY A C 1
ATOM 609 O O . GLY A 1 81 ? 0.279 -10.415 12.124 1.00 97.81 81 GLY A O 1
ATOM 610 N N . LEU A 1 82 ? -1.316 -11.138 13.548 1.00 98.25 82 LEU A N 1
ATOM 611 C CA . LEU A 1 82 ? -0.801 -12.504 13.704 1.00 98.25 82 LEU A CA 1
ATOM 612 C C . LEU A 1 82 ? -1.113 -13.389 12.489 1.00 98.25 82 LEU A C 1
ATOM 614 O O . LEU A 1 82 ? -0.417 -14.382 12.262 1.00 98.25 82 LEU A O 1
ATOM 618 N N . ASP A 1 83 ? -2.114 -13.028 11.681 1.00 98.25 83 ASP A N 1
ATOM 619 C CA . ASP A 1 83 ? -2.357 -13.696 10.408 1.00 98.25 83 ASP A CA 1
ATOM 620 C C . ASP A 1 83 ? -1.239 -13.344 9.417 1.00 98.25 83 ASP A C 1
ATOM 622 O O . ASP A 1 83 ? -1.086 -12.200 8.975 1.00 98.25 83 ASP A O 1
ATOM 626 N N . ARG A 1 84 ? -0.455 -14.358 9.031 1.00 97.00 84 ARG A N 1
ATOM 627 C CA . ARG A 1 84 ? 0.692 -14.212 8.119 1.00 97.00 84 ARG A CA 1
ATOM 628 C C . ARG A 1 84 ? 0.310 -13.660 6.742 1.00 97.00 84 ARG A C 1
ATOM 630 O O . ARG A 1 84 ? 1.193 -13.167 6.046 1.00 97.00 84 ARG A O 1
ATOM 637 N N . ARG A 1 85 ? -0.964 -13.736 6.347 1.00 97.25 85 ARG A N 1
ATOM 638 C CA . ARG A 1 85 ? -1.479 -13.180 5.085 1.00 97.25 85 ARG A CA 1
ATOM 639 C C . ARG A 1 85 ? -1.694 -11.665 5.162 1.00 97.25 85 ARG A C 1
ATOM 641 O O . ARG A 1 85 ? -1.677 -11.009 4.128 1.00 97.25 85 ARG A O 1
ATOM 648 N N . ILE A 1 86 ? -1.885 -11.112 6.364 1.00 97.44 86 ILE A N 1
ATOM 649 C CA . ILE A 1 86 ? -2.175 -9.686 6.605 1.00 97.44 86 ILE A CA 1
ATOM 650 C C . ILE A 1 86 ? -0.918 -8.947 7.078 1.00 97.44 86 ILE A C 1
ATOM 652 O O . ILE A 1 86 ? -0.571 -7.873 6.568 1.00 97.44 86 ILE A O 1
ATOM 656 N N . GLY A 1 87 ? -0.243 -9.528 8.070 1.00 97.06 87 GLY A N 1
ATOM 657 C CA . GLY A 1 87 ? 0.926 -8.965 8.732 1.00 97.06 87 GLY A CA 1
ATOM 658 C C . GLY A 1 87 ? 0.624 -7.759 9.645 1.00 97.06 87 GLY A C 1
ATOM 659 O O . GLY A 1 87 ? -0.337 -7.015 9.429 1.00 97.06 87 GLY A O 1
ATOM 660 N N . PRO A 1 88 ? 1.484 -7.500 10.648 1.00 96.69 88 PRO A N 1
ATOM 661 C CA . PRO A 1 88 ? 1.188 -6.575 11.751 1.00 96.69 88 PRO A CA 1
ATOM 662 C C . PRO A 1 88 ? 1.452 -5.092 11.444 1.00 96.69 88 PRO A C 1
ATOM 664 O O . PRO A 1 88 ? 1.073 -4.214 12.217 1.00 96.69 88 PRO A O 1
ATOM 667 N N . LYS A 1 89 ? 2.155 -4.783 10.348 1.00 96.69 89 LYS A N 1
ATOM 668 C CA . LYS A 1 89 ? 2.519 -3.401 9.998 1.00 96.69 89 LYS A CA 1
ATOM 669 C C . LYS A 1 89 ? 1.320 -2.657 9.401 1.00 96.69 89 LYS A C 1
ATOM 671 O O . LYS A 1 89 ? 0.554 -3.262 8.647 1.00 96.69 89 LYS A O 1
ATOM 676 N N . PHE A 1 90 ? 1.237 -1.348 9.658 1.00 96.69 90 PHE A N 1
ATOM 677 C CA . PHE A 1 90 ? 0.167 -0.464 9.168 1.00 96.69 90 PHE A CA 1
ATOM 678 C C . PHE A 1 90 ? -1.232 -0.887 9.652 1.00 96.69 90 PHE A C 1
ATOM 680 O O . PHE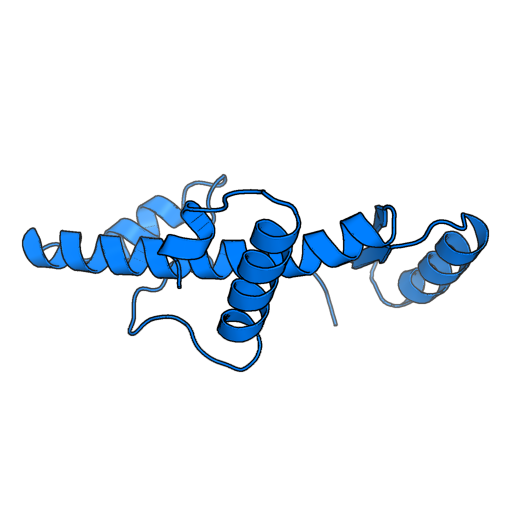 A 1 90 ? -2.185 -0.889 8.885 1.00 96.69 90 PHE A O 1
ATOM 687 N N . LEU A 1 91 ? -1.327 -1.287 10.923 1.00 97.06 91 LEU A N 1
ATOM 688 C CA . LEU A 1 91 ? -2.575 -1.638 11.622 1.00 97.06 91 LEU A CA 1
ATOM 689 C C . LEU A 1 91 ? -2.720 -0.830 12.925 1.00 97.06 91 LEU A C 1
ATOM 691 O O . LEU A 1 91 ? -3.288 -1.295 13.907 1.00 97.06 91 LEU A O 1
ATOM 695 N N . GLN A 1 92 ? -2.138 0.367 12.965 1.00 94.69 92 GLN A N 1
ATOM 696 C CA . GLN A 1 92 ? -2.255 1.291 14.088 1.00 94.69 92 GLN A CA 1
ATOM 697 C C . GLN A 1 92 ? -3.392 2.268 13.788 1.00 94.69 92 GLN A C 1
ATOM 699 O O . GLN A 1 92 ? -3.247 3.108 12.901 1.00 94.69 92 GLN A O 1
ATOM 704 N N . ALA A 1 93 ? -4.508 2.140 14.508 1.00 94.25 93 ALA A N 1
ATOM 705 C CA . ALA A 1 93 ? -5.603 3.098 14.415 1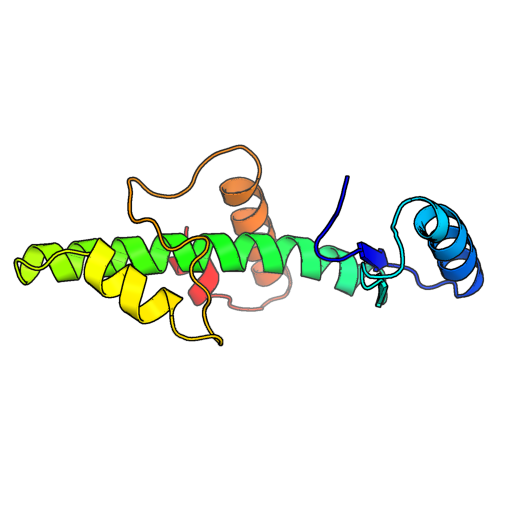.00 94.25 93 ALA A CA 1
ATOM 706 C C . ALA A 1 93 ? -5.174 4.480 14.938 1.00 94.25 93 ALA A C 1
ATOM 708 O O . ALA A 1 93 ? -4.353 4.584 15.854 1.00 94.25 93 ALA A O 1
ATOM 709 N N . GLY A 1 94 ? -5.726 5.540 14.354 1.00 92.38 94 GLY A N 1
ATOM 710 C CA . GLY A 1 94 ? -5.391 6.921 14.680 1.00 92.38 94 GLY A CA 1
ATOM 711 C C . GLY A 1 94 ? -6.186 7.931 13.844 1.00 92.38 94 GLY A C 1
ATOM 712 O O . GLY A 1 94 ? -7.212 7.582 13.269 1.00 92.38 94 GLY A O 1
ATOM 713 N N . PRO A 1 95 ? -5.720 9.187 13.726 1.00 88.81 95 PRO A N 1
ATOM 714 C CA . PRO A 1 95 ? -6.462 10.263 13.057 1.00 88.81 95 PRO A CA 1
ATOM 715 C C . PRO A 1 95 ? -6.509 10.155 11.517 1.00 88.81 95 PRO A C 1
ATOM 717 O O . PRO A 1 95 ? -6.888 11.114 10.852 1.00 88.81 95 PRO A O 1
ATOM 720 N N . GLY A 1 96 ? -6.090 9.028 10.937 1.00 87.81 96 GLY A N 1
ATOM 721 C CA . GLY A 1 96 ? -5.907 8.856 9.493 1.00 87.81 96 GLY A CA 1
ATOM 722 C C . GLY A 1 96 ? -4.440 8.836 9.066 1.00 87.81 96 GLY A C 1
ATOM 723 O O . GLY A 1 96 ? -3.524 8.816 9.891 1.00 87.81 96 GLY A O 1
ATOM 724 N N . PHE A 1 97 ? -4.209 8.817 7.752 1.00 89.62 97 PHE A N 1
ATOM 725 C CA . PHE A 1 97 ? -2.870 8.904 7.173 1.00 89.62 97 PHE A CA 1
ATOM 726 C C . PHE A 1 97 ? -2.565 10.301 6.625 1.00 89.62 97 PHE A C 1
ATOM 728 O O . PHE A 1 97 ? -3.441 11.012 6.144 1.00 89.62 97 PHE A O 1
ATOM 735 N N . GLY A 1 98 ? -1.288 10.682 6.653 1.00 88.25 98 GLY A N 1
ATOM 736 C CA . GLY A 1 98 ? -0.817 11.977 6.163 1.00 88.25 98 GLY A CA 1
ATOM 737 C C . GLY A 1 98 ? 0.555 11.890 5.499 1.00 88.25 98 GLY A C 1
ATOM 738 O O . GLY A 1 98 ? 0.940 10.858 4.946 1.00 88.25 98 GLY A O 1
ATOM 739 N N . GLY A 1 99 ? 1.306 12.989 5.564 1.00 89.12 99 GLY A N 1
ATOM 740 C CA . GLY A 1 99 ? 2.612 13.111 4.918 1.00 89.12 99 GLY A CA 1
ATOM 741 C C . GLY A 1 99 ? 2.514 13.389 3.417 1.00 89.12 99 GLY A C 1
ATOM 742 O O . GLY A 1 99 ? 1.432 13.508 2.846 1.00 89.12 99 GLY A O 1
ATOM 743 N N . SER A 1 100 ? 3.667 13.522 2.763 1.00 88.19 100 SER A N 1
ATOM 744 C CA . SER A 1 100 ? 3.716 13.894 1.347 1.00 88.19 100 SER A CA 1
ATOM 745 C C . SER A 1 100 ? 3.343 12.747 0.409 1.00 88.19 100 SER A C 1
ATOM 747 O O . SER A 1 100 ? 2.887 13.014 -0.692 1.00 88.19 100 SER A O 1
ATOM 749 N N . CYS A 1 101 ? 3.523 11.485 0.810 1.00 92.25 101 CYS A N 1
ATOM 750 C CA . CYS A 1 101 ? 3.414 10.345 -0.104 1.00 92.25 101 CYS A CA 1
ATOM 751 C C . CYS A 1 101 ? 2.001 9.761 -0.204 1.00 92.25 101 CYS A C 1
ATOM 753 O O . CYS A 1 101 ? 1.462 9.694 -1.302 1.00 92.25 101 CYS A O 1
ATOM 755 N N . PHE A 1 102 ? 1.377 9.351 0.904 1.00 93.50 102 PHE A N 1
ATOM 756 C CA . PHE A 1 102 ? 0.108 8.614 0.833 1.00 93.50 102 PHE A CA 1
ATOM 757 C C . PHE A 1 102 ? -1.046 9.437 0.241 1.00 93.50 102 PHE A C 1
ATOM 759 O O . PHE A 1 102 ? -1.625 8.984 -0.743 1.00 93.50 102 PHE A O 1
ATOM 766 N N . PRO A 1 103 ? -1.342 10.670 0.703 1.00 93.19 103 PRO A N 1
ATOM 767 C CA . PRO A 1 103 ? -2.443 11.442 0.132 1.00 93.19 103 PRO A CA 1
ATOM 768 C C . PRO A 1 103 ? -2.243 11.765 -1.353 1.00 93.19 103 PRO A C 1
ATOM 770 O O . PRO A 1 103 ? -3.198 11.709 -2.123 1.00 93.19 103 PRO A O 1
ATOM 773 N N . LYS A 1 104 ? -1.017 12.105 -1.781 1.00 95.31 104 LYS A N 1
ATOM 774 C CA . LYS A 1 104 ? -0.766 12.456 -3.188 1.00 95.31 104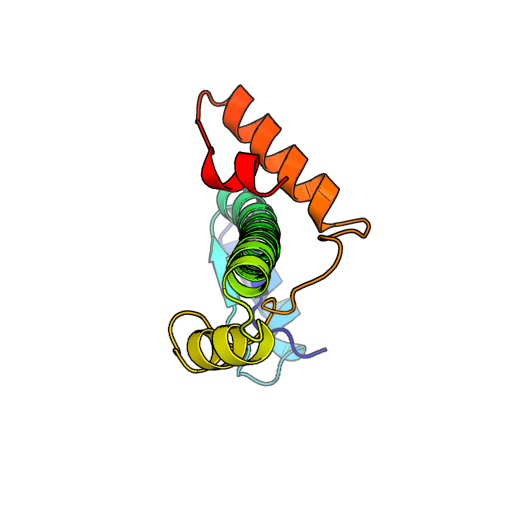 LYS A CA 1
ATOM 775 C C . LYS A 1 104 ? -0.822 11.232 -4.099 1.00 95.31 104 LYS A C 1
ATOM 777 O O . LYS A 1 104 ? -1.425 11.317 -5.161 1.00 95.31 104 LYS A O 1
ATOM 782 N N . ASP A 1 105 ? -0.229 10.115 -3.680 1.00 96.00 105 ASP A N 1
ATOM 783 C CA . ASP A 1 105 ? -0.114 8.928 -4.524 1.00 96.00 105 ASP A CA 1
ATOM 784 C C . ASP A 1 105 ? -1.463 8.206 -4.636 1.00 96.00 105 ASP A C 1
ATOM 786 O O . ASP A 1 105 ? -1.838 7.788 -5.727 1.00 96.00 105 ASP A O 1
ATOM 790 N N . THR A 1 106 ? -2.240 8.132 -3.550 1.00 94.81 106 THR A N 1
ATOM 791 C CA . THR A 1 106 ? -3.597 7.563 -3.575 1.00 94.81 106 THR A CA 1
ATOM 792 C C . THR A 1 106 ? -4.516 8.378 -4.489 1.00 94.81 106 THR A C 1
ATOM 794 O O . THR A 1 106 ? -5.171 7.807 -5.359 1.00 94.81 106 THR A O 1
ATOM 797 N N . ARG A 1 107 ? -4.499 9.718 -4.389 1.00 95.00 107 ARG A N 1
ATOM 798 C CA . ARG A 1 107 ? -5.266 10.589 -5.301 1.00 95.00 107 ARG A CA 1
ATOM 799 C C . ARG A 1 107 ? -4.815 10.471 -6.755 1.00 95.00 107 ARG A C 1
ATOM 801 O O . ARG A 1 107 ? -5.659 10.463 -7.644 1.00 95.00 107 ARG A O 1
ATOM 808 N N . ALA A 1 108 ? -3.507 10.386 -6.999 1.00 96.00 108 ALA A N 1
ATOM 809 C CA . ALA A 1 108 ? -2.973 10.218 -8.346 1.00 96.00 108 ALA A CA 1
ATOM 810 C C . ALA A 1 108 ? -3.428 8.891 -8.970 1.00 96.00 108 ALA A C 1
ATOM 812 O O . ALA A 1 108 ? -3.842 8.886 -10.125 1.00 96.00 108 ALA A O 1
ATOM 813 N N . LEU A 1 109 ? -3.433 7.792 -8.204 1.00 97.00 109 LEU A N 1
ATOM 814 C CA . LEU A 1 109 ? -3.940 6.505 -8.684 1.00 97.00 109 LEU A CA 1
ATOM 815 C C . LEU A 1 109 ? -5.429 6.578 -9.035 1.00 97.00 109 LEU A C 1
ATOM 817 O O . LEU A 1 109 ? -5.814 6.096 -10.095 1.00 97.00 109 LEU A O 1
ATOM 821 N N . ILE A 1 110 ? -6.252 7.197 -8.181 1.00 97.00 110 ILE A N 1
ATOM 822 C CA . ILE A 1 110 ? -7.692 7.377 -8.440 1.00 97.00 110 ILE A CA 1
ATOM 823 C C . ILE A 1 110 ? -7.914 8.183 -9.726 1.00 97.00 110 ILE A C 1
ATOM 825 O O . ILE A 1 110 ? -8.733 7.801 -10.559 1.00 97.00 110 ILE A O 1
ATOM 829 N N . ALA A 1 111 ? -7.170 9.278 -9.908 1.00 96.88 111 ALA A N 1
ATOM 830 C CA . ALA A 1 111 ? -7.272 10.113 -11.101 1.00 96.88 111 ALA A CA 1
ATOM 831 C C . ALA A 1 111 ? -6.908 9.333 -12.374 1.00 96.88 111 ALA A C 1
ATOM 833 O O . ALA A 1 111 ? -7.697 9.297 -13.312 1.00 96.88 111 ALA A O 1
ATOM 834 N N . VAL A 1 112 ? -5.767 8.636 -12.372 1.00 96.75 112 VAL A N 1
ATOM 835 C CA . VAL A 1 112 ? -5.331 7.819 -13.516 1.00 96.75 112 VAL A CA 1
ATOM 836 C C . VAL A 1 112 ? -6.318 6.684 -13.805 1.00 96.75 112 VAL A C 1
ATOM 838 O O . VAL A 1 112 ? -6.630 6.430 -14.964 1.00 96.75 112 VAL A O 1
ATOM 841 N N . ALA A 1 113 ? -6.846 6.013 -12.776 1.00 97.12 113 ALA A N 1
ATOM 842 C CA . ALA A 1 113 ? -7.848 4.964 -12.957 1.00 97.12 113 ALA A CA 1
ATOM 843 C C . ALA A 1 113 ? -9.114 5.512 -13.634 1.00 97.12 113 ALA A C 1
ATOM 845 O O . ALA A 1 113 ? -9.597 4.919 -14.597 1.00 97.12 113 ALA A O 1
ATOM 846 N N . ARG A 1 114 ? -9.592 6.682 -13.194 1.00 96.56 114 ARG A N 1
ATOM 847 C CA . ARG A 1 114 ? -10.748 7.362 -13.786 1.00 96.56 114 ARG A CA 1
ATOM 848 C C . ARG A 1 114 ? -10.518 7.745 -15.247 1.00 96.56 114 ARG A C 1
ATOM 850 O O . ARG A 1 114 ? -11.400 7.502 -16.065 1.00 96.56 114 ARG 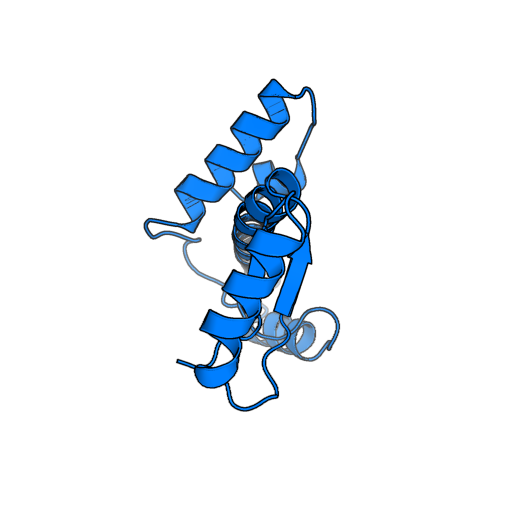A O 1
ATOM 857 N N . ASP A 1 115 ? -9.348 8.286 -15.579 1.00 97.62 115 ASP A N 1
ATOM 858 C CA . ASP A 1 115 ? -8.991 8.650 -16.959 1.00 97.62 115 ASP A CA 1
ATOM 859 C C . ASP A 1 115 ? -8.958 7.426 -17.892 1.00 97.62 115 ASP A C 1
ATOM 861 O O . ASP A 1 115 ? -9.255 7.532 -19.081 1.00 97.62 115 ASP A O 1
ATOM 865 N N . LEU A 1 116 ? -8.648 6.247 -17.344 1.00 97.56 116 LEU A N 1
ATOM 866 C CA . LEU A 1 116 ? -8.675 4.964 -18.051 1.00 97.56 116 LEU A CA 1
ATOM 867 C C . LEU A 1 116 ? -10.060 4.289 -18.062 1.00 97.56 116 LEU A C 1
ATOM 869 O O . LEU A 1 116 ? -10.203 3.218 -18.651 1.00 97.56 116 LEU A O 1
ATOM 873 N N . GLY A 1 117 ? -11.077 4.881 -17.427 1.00 97.94 117 GLY A N 1
ATOM 874 C CA . GLY A 1 117 ? -12.415 4.293 -17.310 1.00 97.94 117 GLY A CA 1
ATOM 875 C C . GLY A 1 117 ? -12.505 3.121 -16.324 1.00 97.94 117 GLY A C 1
ATOM 876 O O . GLY A 1 117 ? -13.412 2.299 -16.433 1.00 97.94 117 GLY A O 1
ATOM 877 N N . CYS A 1 118 ? -11.571 3.028 -15.374 1.00 97.81 118 CYS A N 1
ATOM 878 C CA . CYS A 1 118 ? -11.527 1.999 -14.339 1.00 97.81 118 CYS A CA 1
ATOM 879 C C . CYS A 1 118 ? -12.034 2.543 -12.998 1.00 97.81 118 CYS A C 1
ATOM 881 O O . CYS A 1 118 ? -11.538 3.551 -12.494 1.00 97.81 118 CYS A O 1
ATOM 883 N N . GLU A 1 119 ? -12.960 1.824 -12.369 1.00 96.94 119 GLU A N 1
ATOM 884 C CA . GLU A 1 119 ? -13.418 2.137 -11.015 1.00 96.94 119 GLU A CA 1
ATOM 885 C C . GLU A 1 119 ? -12.517 1.474 -9.964 1.00 96.94 119 GLU A C 1
ATOM 887 O O . GLU A 1 119 ? -12.182 0.291 -10.058 1.00 96.94 119 GLU A O 1
ATOM 892 N N . VAL A 1 120 ? -12.138 2.234 -8.933 1.00 97.38 120 VAL A N 1
ATOM 893 C CA . VAL A 1 120 ? -11.294 1.764 -7.818 1.00 97.38 120 VAL A CA 1
ATOM 894 C C . VAL A 1 120 ? -11.932 2.086 -6.458 1.00 97.38 120 VAL A C 1
ATOM 896 O O . VAL A 1 120 ? -11.293 2.715 -5.612 1.00 97.38 120 VAL A O 1
ATOM 899 N N . PRO A 1 121 ? -13.172 1.628 -6.190 1.00 97.69 121 PRO A N 1
ATOM 900 C CA . PRO A 1 121 ? -13.968 2.074 -5.039 1.00 97.69 121 PRO A CA 1
ATOM 901 C C . PRO A 1 121 ? -13.308 1.780 -3.686 1.00 97.69 121 PRO A C 1
ATOM 903 O O . PRO A 1 121 ? -13.469 2.538 -2.736 1.00 97.69 121 PRO A O 1
ATOM 906 N N . VAL A 1 122 ? -12.513 0.708 -3.595 1.00 97.75 122 VAL A N 1
ATOM 907 C CA . VAL A 1 122 ? -11.747 0.376 -2.380 1.00 97.75 122 VAL A CA 1
ATOM 908 C C . VAL A 1 122 ? -10.678 1.432 -2.087 1.00 97.75 122 VAL A C 1
ATOM 910 O O . VAL A 1 122 ? -10.443 1.772 -0.932 1.00 97.75 122 VAL A O 1
ATOM 913 N N . VAL A 1 123 ? -10.016 1.947 -3.123 1.00 96.94 123 VAL A N 1
ATOM 914 C CA . VAL A 1 123 ? -8.984 2.980 -2.970 1.00 96.94 123 VAL A CA 1
ATOM 915 C C . VAL A 1 123 ? -9.628 4.344 -2.736 1.00 96.94 123 VAL A C 1
ATOM 917 O O . VAL A 1 123 ? -9.124 5.114 -1.926 1.00 96.94 123 VAL A O 1
ATOM 920 N N . GLU A 1 124 ? -10.749 4.624 -3.404 1.00 96.00 124 GLU A N 1
ATOM 921 C CA . GLU A 1 124 ? -11.529 5.848 -3.192 1.00 96.00 124 GLU A CA 1
ATOM 922 C C . GLU A 1 124 ? -12.066 5.939 -1.764 1.00 96.00 124 GLU A C 1
ATOM 924 O O . GLU A 1 124 ? -11.901 6.976 -1.138 1.00 96.00 124 GLU A O 1
ATOM 929 N N . GLY A 1 125 ? -12.624 4.852 -1.219 1.00 94.06 125 GLY A N 1
ATOM 930 C CA . GLY A 1 125 ? -13.121 4.818 0.160 1.00 94.06 125 GLY A CA 1
ATOM 931 C C . GLY A 1 125 ? -12.025 4.922 1.223 1.00 94.06 125 GLY A C 1
ATOM 932 O O . GLY A 1 125 ? -12.314 5.237 2.372 1.00 94.06 125 GLY A O 1
ATOM 933 N N . ALA A 1 126 ? -10.764 4.679 0.856 1.00 89.62 126 ALA A N 1
ATOM 934 C CA . ALA A 1 126 ? -9.651 4.859 1.775 1.00 89.62 126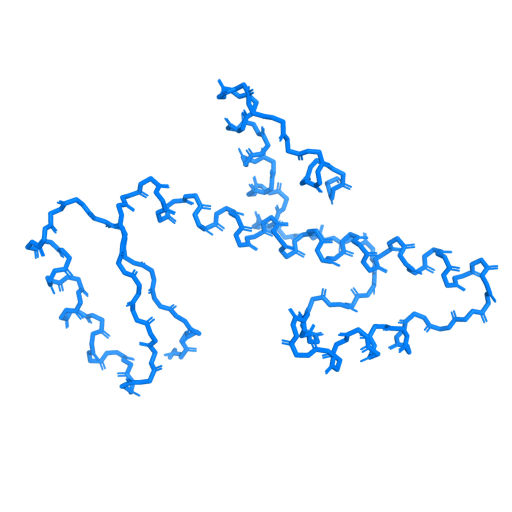 ALA A CA 1
ATOM 935 C C . ALA A 1 126 ? -9.222 6.326 1.926 1.00 89.62 126 ALA A C 1
ATOM 937 O O . ALA A 1 126 ? -8.525 6.619 2.895 1.00 89.62 126 ALA A O 1
ATOM 938 N N . TYR A 1 127 ? -9.570 7.217 0.992 1.00 78.44 127 TYR A N 1
ATOM 939 C CA . TYR A 1 127 ? -9.212 8.639 1.034 1.00 78.44 127 TYR A CA 1
ATOM 940 C C . TYR A 1 127 ? -10.319 9.480 1.677 1.00 78.44 127 TYR A C 1
ATOM 942 O O . TYR A 1 127 ? -9.967 10.317 2.538 1.00 78.44 127 TYR A O 1
#

Radius of gyration: 18.13 Å; chains: 1; bounding box: 46×28×47 Å

Organism: NCBI:txid2569760

InterPro domains:
  IPR008927 6-phosphogluconate dehydrogenase-like, C-terminal domain superfamily [SSF48179] (40-125)
  IPR014026 UDP-glucose/GDP-mannose dehydrogenase, dimerisation [PF00984] (40-125)

pLDDT: mean 94.24, std 6.56, range [62.78, 98.44]

Foldseek 3Di:
DEDQAAEAADPDPVVVVVVCVVCVVVYDPPHYYHYDHPVVSVVVLLVVLLVLLLLQLVLQVVVVVCVVVVHDSVVVLVVQQVPPVRHNPSNDHDPGDDDDPNVVSLVVSCVVCVVVVHDDVSSVSSD